Protein AF-A0A8S2RZY8-F1 (afdb_monomer_lite)

Foldseek 3Di:
DADDDPDDDDDQDPVCPPPDDDDDDDDDPDDDDDDQPPDDDPYDDPPDDGPVPDDPVNDDDDPQDDPPSPPPPPPDPDPDDDD

Secondary structure (DSSP, 8-state):
----------PPPGGGTTS--------SS------SSSS--SS--TT---GGGS-GGG----S--STT-------PPP-SPP-

InterPro domains:
  IPR043136 B30.2/SPRY domain superfamily [G3DSA:2.60.120.920] (2-79)

Structure (mmCIF, N/CA/C/O backbone):
data_AF-A0A8S2RZY8-F1
#
_entry.id   AF-A0A8S2RZY8-F1
#
loop_
_atom_site.group_PDB
_atom_site.id
_atom_site.type_symbol
_atom_site.label_atom_id
_atom_site.label_alt_id
_atom_site.label_comp_id
_atom_site.label_asym_id
_atom_site.label_entity_id
_atom_site.label_seq_id
_atom_site.pdbx_PDB_ins_code
_atom_site.Cartn_x
_atom_site.Cartn_y
_atom_site.Cartn_z
_atom_site.occupancy
_atom_site.B_iso_or_equiv
_atom_site.auth_seq_id
_atom_site.auth_comp_id
_atom_site.auth_asym_id
_atom_site.auth_atom_id
_atom_site.pdbx_PDB_model_num
ATOM 1 N N . MET A 1 1 ? -15.133 -0.640 -15.673 1.00 54.00 1 MET A N 1
ATOM 2 C CA . MET A 1 1 ? -13.965 -1.522 -15.896 1.00 54.00 1 MET A CA 1
ATOM 3 C C . MET A 1 1 ? -13.862 -2.455 -14.698 1.00 54.00 1 MET A C 1
ATOM 5 O O . MET A 1 1 ? -13.775 -1.962 -13.582 1.00 54.00 1 MET A O 1
ATOM 9 N N . VAL A 1 2 ? -14.001 -3.767 -14.898 1.00 59.94 2 VAL A N 1
ATOM 10 C CA . VAL A 1 2 ? -13.996 -4.756 -13.803 1.00 59.94 2 VAL A CA 1
ATOM 11 C C . VAL A 1 2 ? -12.559 -4.934 -13.305 1.00 59.94 2 VAL A C 1
ATOM 13 O O . VAL A 1 2 ? -11.646 -5.103 -14.113 1.00 59.94 2 VAL A O 1
ATOM 16 N N . ARG A 1 3 ? -12.343 -4.846 -11.988 1.00 71.56 3 ARG A N 1
ATOM 17 C CA . ARG A 1 3 ? -11.031 -5.078 -11.368 1.00 71.56 3 ARG A CA 1
ATOM 18 C C . ARG A 1 3 ? -10.606 -6.531 -11.610 1.00 71.56 3 ARG A C 1
ATOM 20 O O . ARG A 1 3 ? -11.368 -7.443 -11.307 1.00 71.56 3 ARG A O 1
ATOM 27 N N . LYS A 1 4 ? -9.383 -6.745 -12.104 1.00 84.69 4 LYS A N 1
ATOM 28 C CA . LYS A 1 4 ? -8.753 -8.072 -12.149 1.00 84.69 4 LYS A CA 1
ATOM 29 C C . LYS A 1 4 ? -8.067 -8.334 -10.810 1.00 84.69 4 LYS A C 1
ATOM 31 O O . LYS A 1 4 ? -7.138 -7.612 -10.456 1.00 84.69 4 LYS A O 1
ATOM 36 N N . ASP A 1 5 ? -8.541 -9.329 -10.068 1.00 87.56 5 ASP A N 1
ATOM 37 C CA . ASP A 1 5 ? -7.840 -9.827 -8.885 1.00 87.56 5 ASP A CA 1
ATOM 38 C C . ASP A 1 5 ? -6.607 -10.642 -9.314 1.00 87.56 5 ASP A C 1
ATOM 40 O O . ASP A 1 5 ? -6.680 -11.429 -10.261 1.00 87.56 5 ASP A O 1
ATOM 44 N N . LEU A 1 6 ? -5.468 -10.403 -8.662 1.00 91.19 6 LEU A N 1
ATOM 45 C CA . LEU A 1 6 ? -4.201 -11.096 -8.921 1.00 91.19 6 LEU A CA 1
ATOM 46 C C . LEU A 1 6 ? -3.906 -12.185 -7.876 1.00 91.19 6 LEU A C 1
ATOM 48 O O . LEU A 1 6 ? -2.913 -12.894 -8.021 1.00 91.19 6 LEU A O 1
ATOM 52 N N . GLY A 1 7 ? -4.772 -12.346 -6.868 1.00 92.06 7 GLY A N 1
ATOM 53 C CA . GLY A 1 7 ? -4.663 -13.376 -5.837 1.00 92.06 7 GLY A CA 1
ATOM 54 C C . GLY A 1 7 ? -3.890 -12.942 -4.588 1.00 92.06 7 GLY A C 1
ATOM 55 O O . GLY A 1 7 ? -3.460 -11.796 -4.444 1.00 92.06 7 GLY A O 1
ATOM 56 N N . HIS A 1 8 ? -3.742 -13.884 -3.655 1.00 94.25 8 HIS A N 1
ATOM 57 C CA . HIS A 1 8 ? -3.010 -13.695 -2.404 1.00 94.25 8 HIS A CA 1
ATOM 58 C C . HIS A 1 8 ? -1.495 -13.652 -2.659 1.00 94.25 8 HIS A C 1
ATOM 60 O O . HIS A 1 8 ? -0.947 -14.559 -3.281 1.00 94.25 8 HIS A O 1
ATOM 66 N N . ALA A 1 9 ? -0.826 -12.602 -2.171 1.00 96.06 9 ALA A N 1
ATOM 67 C CA . ALA A 1 9 ? 0.605 -12.397 -2.392 1.00 96.06 9 ALA A CA 1
ATOM 68 C C . ALA A 1 9 ? 1.474 -12.880 -1.221 1.00 96.06 9 ALA A C 1
ATOM 70 O O . ALA A 1 9 ? 2.441 -13.604 -1.442 1.00 96.06 9 ALA A O 1
ATOM 71 N N . PHE A 1 10 ? 1.149 -12.463 0.008 1.00 96.50 10 PHE A N 1
ATOM 72 C CA . PHE A 1 10 ? 1.959 -12.724 1.198 1.00 96.50 10 PHE A CA 1
ATOM 73 C C . PHE A 1 10 ? 1.093 -12.846 2.454 1.00 96.50 10 PHE A C 1
ATOM 75 O O . PHE A 1 10 ? 0.170 -12.052 2.650 1.00 96.50 10 PHE A O 1
ATOM 82 N N . ASP A 1 11 ? 1.481 -13.758 3.343 1.00 97.62 11 ASP A N 1
ATOM 83 C CA . ASP A 1 11 ? 1.042 -13.776 4.736 1.00 97.62 11 ASP A CA 1
ATOM 84 C C . ASP A 1 11 ? 1.910 -12.838 5.582 1.00 97.62 11 ASP A C 1
ATOM 86 O O . ASP A 1 11 ? 3.117 -12.718 5.356 1.00 97.62 11 ASP A O 1
ATOM 90 N N . ILE A 1 12 ? 1.317 -12.199 6.595 1.00 96.88 12 ILE A N 1
ATOM 91 C CA . ILE A 1 12 ? 2.072 -11.369 7.541 1.00 96.88 12 ILE A CA 1
ATOM 92 C C . ILE A 1 12 ? 2.881 -12.289 8.471 1.00 96.88 12 ILE A C 1
ATOM 94 O O . ILE A 1 12 ? 2.286 -13.055 9.239 1.00 96.88 12 ILE A O 1
ATOM 98 N N . PRO A 1 13 ? 4.226 -12.214 8.464 1.00 96.88 13 PRO A N 1
ATOM 99 C CA . PRO A 1 13 ? 5.052 -13.013 9.360 1.00 96.88 13 PRO A CA 1
ATOM 100 C C . PRO A 1 13 ? 4.747 -12.697 10.825 1.00 96.88 13 PRO A C 1
ATOM 102 O O . PRO A 1 13 ? 4.558 -11.534 11.178 1.00 96.88 13 PRO A O 1
ATOM 105 N N . ARG A 1 14 ? 4.784 -13.714 11.698 1.00 96.50 14 ARG A N 1
ATOM 106 C CA . ARG A 1 14 ? 4.502 -13.561 13.139 1.00 96.50 14 ARG A CA 1
ATOM 107 C C . ARG A 1 14 ? 5.236 -12.375 13.795 1.00 96.50 14 ARG A C 1
ATOM 109 O O . ARG A 1 14 ? 4.572 -11.624 14.497 1.00 96.50 14 ARG A O 1
ATOM 116 N N . PRO A 1 15 ? 6.542 -12.139 13.549 1.00 96.50 15 PRO A N 1
ATOM 117 C CA . PRO A 1 15 ? 7.253 -11.015 14.168 1.00 96.50 15 PRO A CA 1
ATOM 118 C C . PRO A 1 15 ? 6.786 -9.624 13.718 1.00 96.50 15 PRO A C 1
ATOM 120 O O . PRO A 1 15 ? 7.215 -8.640 14.303 1.00 96.50 15 PRO A O 1
ATOM 123 N N . LEU A 1 16 ? 5.978 -9.533 12.656 1.00 96.06 16 LEU A N 1
ATOM 124 C CA . LEU A 1 16 ? 5.524 -8.274 12.059 1.00 96.06 16 LEU A CA 1
ATOM 125 C C . LEU A 1 16 ? 4.030 -8.006 12.289 1.00 96.06 16 LEU A C 1
ATOM 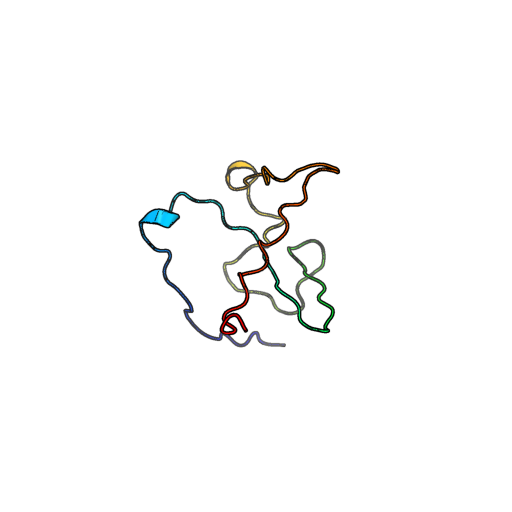127 O O . LEU A 1 16 ? 3.522 -7.009 11.786 1.00 96.06 16 LEU A O 1
ATOM 131 N N . GLN A 1 17 ? 3.311 -8.880 13.004 1.00 94.00 17 GLN A N 1
ATOM 132 C CA . GLN A 1 17 ? 1.853 -8.774 13.164 1.00 94.00 17 GLN A CA 1
ATOM 133 C C . GLN A 1 17 ? 1.407 -7.515 13.916 1.00 94.00 17 GLN A C 1
ATOM 135 O O . GLN A 1 17 ? 0.314 -7.018 13.669 1.00 94.00 17 GLN A O 1
ATOM 140 N N . GLU A 1 18 ? 2.255 -6.990 14.797 1.00 93.50 18 GLU A N 1
ATOM 141 C CA . GLU A 1 18 ? 1.961 -5.810 15.619 1.00 93.50 18 GLU A CA 1
ATOM 142 C C . GLU A 1 18 ? 2.574 -4.522 15.043 1.00 93.50 18 GLU A C 1
ATOM 144 O O . GLU A 1 18 ? 2.480 -3.448 15.639 1.00 93.50 18 GLU A O 1
ATOM 149 N N . ASN A 1 19 ? 3.209 -4.608 13.872 1.00 93.50 19 ASN A N 1
ATOM 150 C CA . ASN A 1 19 ? 3.886 -3.478 13.256 1.00 93.50 19 ASN A CA 1
ATOM 151 C C . ASN A 1 19 ? 2.934 -2.702 12.340 1.00 93.50 19 ASN A C 1
ATOM 153 O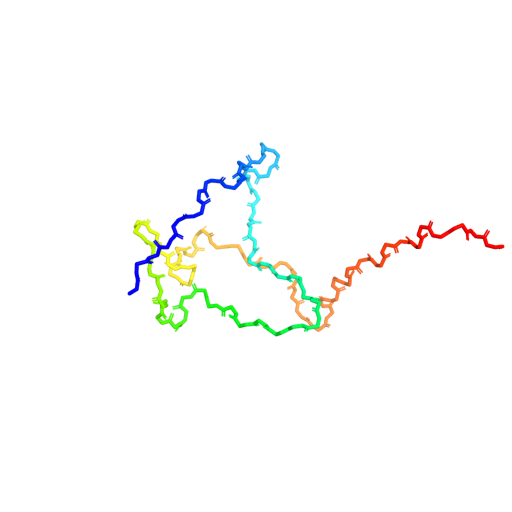 O . ASN A 1 19 ? 2.110 -3.269 11.625 1.00 93.50 19 ASN A O 1
ATOM 157 N N . ALA A 1 20 ? 3.109 -1.381 12.294 1.00 94.38 20 ALA A N 1
ATOM 158 C CA . ALA A 1 20 ? 2.452 -0.548 11.298 1.00 94.38 20 ALA A CA 1
ATOM 159 C C . ALA A 1 20 ? 3.099 -0.726 9.916 1.00 94.38 20 ALA A C 1
ATOM 161 O O . ALA A 1 20 ? 4.326 -0.716 9.782 1.00 94.38 20 ALA A O 1
ATOM 162 N N . PHE A 1 21 ? 2.265 -0.822 8.881 1.00 94.62 21 PHE A N 1
ATOM 163 C CA . PHE A 1 21 ? 2.696 -0.897 7.487 1.00 94.62 21 PHE A CA 1
ATOM 164 C C . PHE A 1 21 ? 2.446 0.433 6.779 1.00 94.62 21 PHE A C 1
ATOM 166 O O . PHE A 1 21 ? 1.402 1.058 6.949 1.00 94.62 21 PHE A O 1
ATOM 173 N N . PHE A 1 22 ? 3.404 0.847 5.951 1.00 93.19 22 PHE A N 1
ATOM 174 C CA . PHE A 1 22 ? 3.353 2.105 5.211 1.00 93.19 22 PHE A CA 1
ATOM 175 C C . PHE A 1 22 ? 3.333 1.824 3.710 1.00 93.19 22 PHE A C 1
ATOM 177 O O . PHE A 1 22 ? 4.060 0.956 3.223 1.00 93.19 22 PHE A O 1
ATOM 184 N N . GLY A 1 23 ? 2.526 2.583 2.965 1.00 92.31 23 GLY A N 1
ATOM 185 C CA . GLY A 1 23 ? 2.585 2.572 1.506 1.00 92.31 23 GLY A CA 1
ATOM 186 C C . GLY A 1 23 ? 3.977 2.995 1.036 1.00 92.31 23 GLY A C 1
ATOM 187 O O . GLY A 1 23 ? 4.460 4.060 1.415 1.00 92.31 23 GLY A O 1
ATOM 188 N N . HIS A 1 24 ? 4.629 2.161 0.227 1.00 92.38 24 HIS A N 1
ATOM 189 C CA . HIS A 1 24 ? 6.012 2.367 -0.194 1.00 92.38 24 HIS A CA 1
ATOM 190 C C . HIS A 1 24 ? 6.196 2.023 -1.674 1.00 92.38 24 HIS A C 1
ATOM 192 O O . HIS A 1 24 ? 5.639 1.043 -2.170 1.00 92.38 24 HIS A O 1
ATOM 198 N N . VAL A 1 25 ? 7.024 2.806 -2.370 1.00 92.81 25 VAL A N 1
ATOM 199 C CA . VAL A 1 25 ? 7.424 2.567 -3.761 1.00 92.81 25 VAL A CA 1
ATOM 200 C C . VAL A 1 25 ? 8.929 2.776 -3.915 1.00 92.81 25 VAL A C 1
ATOM 202 O O . VAL A 1 25 ? 9.509 3.664 -3.299 1.00 92.81 25 VAL A O 1
ATOM 205 N N . CYS A 1 26 ? 9.569 1.958 -4.749 1.00 92.62 26 CYS A N 1
ATOM 206 C CA . CYS A 1 26 ? 10.958 2.143 -5.163 1.00 92.62 26 CYS A CA 1
ATOM 207 C C . CYS A 1 26 ? 10.986 2.260 -6.686 1.00 92.62 26 CYS A C 1
ATOM 209 O O . CYS A 1 26 ? 10.462 1.388 -7.378 1.00 92.62 26 CYS A O 1
ATOM 211 N N . LEU A 1 27 ? 11.547 3.355 -7.196 1.00 91.94 27 LEU A N 1
ATOM 212 C CA . LEU A 1 27 ? 11.448 3.736 -8.603 1.00 91.94 27 LEU A CA 1
ATOM 213 C C . LEU A 1 27 ? 12.807 3.614 -9.292 1.00 91.94 27 LEU A C 1
ATOM 215 O O . LEU A 1 27 ? 13.847 3.918 -8.706 1.00 91.94 27 LEU A O 1
ATOM 219 N N . LYS A 1 28 ? 12.793 3.199 -10.560 1.00 95.44 28 LYS A N 1
ATOM 220 C CA . LYS A 1 28 ? 13.966 3.197 -11.438 1.00 95.44 28 LYS A CA 1
ATOM 221 C C . LYS A 1 28 ? 13.567 3.812 -12.776 1.00 95.44 28 LYS A C 1
ATOM 223 O O . LYS A 1 28 ? 12.926 3.147 -13.582 1.00 95.44 28 LYS A O 1
ATOM 228 N N . SER A 1 29 ? 13.955 5.071 -12.984 1.00 94.31 29 SER A N 1
ATOM 229 C CA . SER A 1 29 ? 13.687 5.837 -14.214 1.00 94.31 29 SER A CA 1
ATOM 230 C C . SER A 1 29 ? 12.200 5.910 -14.593 1.00 94.31 29 SER A C 1
ATOM 232 O O . SER A 1 29 ? 11.850 5.796 -15.764 1.00 94.31 29 SER A O 1
ATOM 234 N N . CYS A 1 30 ? 11.319 6.069 -13.604 1.00 95.38 30 CYS A N 1
ATOM 235 C CA . CYS A 1 30 ? 9.880 6.191 -13.812 1.00 95.38 30 CYS A CA 1
ATOM 236 C C . CYS A 1 30 ? 9.239 7.113 -12.772 1.00 95.38 30 CYS A C 1
ATOM 238 O O . CYS A 1 30 ? 9.790 7.295 -11.685 1.00 95.38 30 CYS A O 1
ATOM 240 N N . ASP A 1 31 ? 8.046 7.607 -13.104 1.00 94.88 31 ASP A N 1
ATOM 241 C CA . ASP A 1 31 ? 7.226 8.438 -12.229 1.00 94.88 31 ASP A CA 1
ATOM 242 C C . ASP A 1 31 ? 5.967 7.689 -11.797 1.00 94.88 31 ASP A C 1
ATOM 244 O O . ASP A 1 31 ? 5.329 6.983 -12.584 1.00 94.88 31 ASP A O 1
ATOM 248 N N . VAL A 1 32 ? 5.597 7.854 -10.528 1.00 94.75 32 VAL A N 1
ATOM 249 C CA . VAL A 1 32 ? 4.413 7.227 -9.938 1.00 94.75 32 VAL A CA 1
ATOM 250 C C . VAL A 1 32 ? 3.620 8.261 -9.155 1.00 94.75 32 VAL A C 1
ATOM 252 O O . VAL A 1 32 ? 4.160 8.979 -8.318 1.00 94.75 32 VAL A O 1
ATOM 255 N N . ARG A 1 33 ? 2.305 8.276 -9.385 1.00 94.75 33 ARG A N 1
ATOM 256 C CA . ARG A 1 33 ? 1.334 8.997 -8.562 1.00 94.75 33 ARG A CA 1
ATOM 257 C C . ARG A 1 33 ? 0.496 7.987 -7.785 1.00 94.75 33 ARG A C 1
ATOM 259 O O . ARG A 1 33 ? -0.294 7.255 -8.379 1.00 94.75 33 ARG A O 1
ATOM 266 N N . ALA A 1 34 ? 0.678 7.945 -6.469 1.00 93.44 34 ALA A N 1
ATOM 267 C CA . ALA A 1 34 ? -0.142 7.128 -5.580 1.00 93.44 34 ALA A CA 1
ATOM 268 C C . ALA A 1 34 ? -1.465 7.843 -5.258 1.00 93.44 34 ALA A C 1
ATOM 270 O O . ALA A 1 34 ? -1.489 9.059 -5.073 1.00 93.44 34 ALA A O 1
ATOM 271 N N . ASN A 1 35 ? -2.555 7.081 -5.178 1.00 94.50 35 ASN A N 1
ATOM 272 C CA . ASN A 1 35 ? -3.844 7.543 -4.673 1.00 94.50 35 ASN A CA 1
ATOM 273 C C . ASN A 1 35 ? -4.238 6.640 -3.498 1.00 94.50 35 ASN A C 1
ATOM 275 O O . ASN A 1 35 ? -4.434 5.442 -3.695 1.00 94.50 35 ASN A O 1
ATOM 279 N N . PHE A 1 36 ? -4.324 7.210 -2.296 1.00 94.00 36 PHE A N 1
ATOM 280 C CA . PHE A 1 36 ? -4.696 6.502 -1.066 1.00 94.00 36 PHE A CA 1
ATOM 281 C C . PHE A 1 36 ? -6.174 6.681 -0.686 1.00 94.00 36 PHE A C 1
ATOM 283 O O . PHE A 1 36 ? -6.637 6.044 0.262 1.00 94.00 36 PHE A O 1
ATOM 290 N N . GLY A 1 37 ? -6.932 7.467 -1.458 1.00 93.50 37 GLY A N 1
ATOM 291 C CA . GLY A 1 37 ? -8.344 7.769 -1.215 1.00 93.50 37 GLY A CA 1
ATOM 292 C C . GLY A 1 37 ? -8.753 9.206 -1.534 1.00 93.50 37 GLY A C 1
ATOM 293 O O . GLY A 1 37 ? -9.946 9.460 -1.670 1.00 93.50 37 GLY A O 1
ATOM 294 N N . ALA A 1 38 ? -7.791 10.120 -1.681 1.00 92.06 38 ALA A N 1
ATOM 295 C CA . ALA A 1 38 ? -8.033 11.536 -1.963 1.00 92.06 38 ALA A CA 1
ATOM 296 C C . ALA A 1 38 ? -8.785 11.799 -3.280 1.00 92.06 38 ALA A C 1
ATOM 298 O O . ALA A 1 38 ? -9.499 12.792 -3.398 1.00 92.06 38 ALA A O 1
ATOM 299 N N . GLU A 1 39 ? -8.638 10.915 -4.268 1.00 93.31 39 GLU A N 1
ATOM 300 C CA . GLU A 1 39 ? -9.399 10.954 -5.520 1.00 93.31 39 GLU A CA 1
ATOM 301 C C . GLU A 1 39 ? -10.205 9.655 -5.692 1.00 93.31 39 GLU A C 1
ATOM 303 O O . GLU A 1 39 ? -9.767 8.598 -5.224 1.00 93.31 39 GLU A O 1
ATOM 308 N N . PRO A 1 40 ? -11.345 9.667 -6.411 1.00 91.12 40 PRO A N 1
ATOM 309 C CA . PRO A 1 40 ? -12.090 8.446 -6.705 1.00 91.12 40 PRO A CA 1
ATOM 310 C C . PRO A 1 40 ? -11.211 7.382 -7.376 1.00 91.12 40 PRO A C 1
ATOM 312 O O . PRO A 1 40 ? -10.520 7.645 -8.365 1.00 91.12 40 PRO A O 1
ATOM 315 N N . PHE A 1 41 ? -11.241 6.151 -6.860 1.00 91.69 41 PHE A N 1
ATOM 316 C CA . PHE A 1 41 ? -10.499 5.055 -7.475 1.00 91.69 41 PHE A CA 1
ATOM 317 C C . PHE A 1 41 ? -11.062 4.720 -8.855 1.00 91.69 41 PHE A C 1
ATOM 319 O O . PHE A 1 41 ? -12.264 4.529 -9.025 1.00 91.69 41 PHE A O 1
ATOM 326 N N . LYS A 1 42 ? -10.169 4.535 -9.835 1.00 91.06 42 LYS A N 1
ATOM 327 C CA . LYS A 1 42 ? -10.541 4.060 -11.180 1.00 91.06 42 LYS A CA 1
ATOM 328 C C . LYS A 1 42 ? -11.215 2.682 -11.144 1.00 91.06 42 LYS A C 1
ATOM 330 O O . LYS A 1 42 ? -12.048 2.374 -11.991 1.00 91.06 42 LYS A O 1
ATOM 335 N N . THR A 1 43 ? -10.837 1.850 -10.173 1.00 87.19 43 THR A N 1
ATOM 336 C CA . THR A 1 43 ? -11.388 0.511 -9.939 1.00 87.19 43 THR A CA 1
ATOM 337 C C . THR A 1 43 ? -11.524 0.272 -8.438 1.00 87.19 43 THR A C 1
ATOM 339 O O . THR A 1 43 ? -10.517 0.294 -7.728 1.00 87.19 43 THR A O 1
ATOM 342 N N . ALA A 1 44 ? -12.741 0.025 -7.957 1.00 77.25 44 ALA A N 1
ATOM 343 C CA . ALA A 1 44 ? -13.005 -0.252 -6.546 1.00 77.25 44 ALA A CA 1
ATOM 344 C C . ALA A 1 44 ? -12.708 -1.717 -6.176 1.00 77.25 44 ALA A C 1
ATOM 346 O O . ALA A 1 44 ? -12.714 -2.605 -7.034 1.00 77.25 44 ALA A O 1
ATOM 347 N N . LEU A 1 45 ? -12.444 -1.962 -4.891 1.00 79.00 45 LEU A N 1
ATOM 348 C CA . LEU A 1 45 ? -12.343 -3.299 -4.305 1.00 79.00 45 LEU A CA 1
ATOM 349 C C . LEU A 1 45 ? -13.537 -3.531 -3.385 1.00 79.00 45 LEU A C 1
ATOM 351 O O . LEU A 1 45 ? -13.760 -2.757 -2.459 1.00 79.00 45 LEU A O 1
ATOM 355 N N . ASN A 1 46 ? -14.287 -4.601 -3.630 1.00 79.56 46 ASN A N 1
ATOM 356 C CA . ASN A 1 46 ? -15.424 -4.954 -2.789 1.00 79.56 46 ASN A CA 1
ATOM 357 C C . ASN A 1 46 ? -14.948 -5.297 -1.372 1.00 79.56 46 ASN A C 1
ATOM 359 O O . ASN A 1 46 ? -14.021 -6.085 -1.206 1.00 79.56 46 ASN A O 1
ATOM 363 N N . GLY A 1 47 ? -15.594 -4.706 -0.365 1.00 84.25 47 GLY A N 1
ATOM 364 C CA . GLY A 1 47 ? -15.291 -4.955 1.047 1.00 84.25 47 GLY A CA 1
ATOM 365 C C . GLY A 1 47 ? -14.053 -4.233 1.589 1.00 84.25 47 GLY A C 1
ATOM 366 O O . GLY A 1 47 ? -13.742 -4.406 2.762 1.00 84.25 47 GLY A O 1
ATOM 367 N N . ALA A 1 48 ? -13.367 -3.411 0.787 1.00 86.06 48 ALA A N 1
ATOM 368 C CA . ALA A 1 48 ? -12.250 -2.593 1.253 1.00 86.06 48 ALA A CA 1
ATOM 369 C C . ALA A 1 48 ? -12.600 -1.102 1.229 1.00 86.06 48 ALA A C 1
ATOM 371 O O . ALA A 1 48 ? -13.324 -0.628 0.352 1.00 86.06 48 ALA A O 1
ATOM 372 N N . VAL A 1 49 ? -12.036 -0.362 2.179 1.00 89.50 49 VAL A N 1
ATOM 373 C CA . VAL A 1 49 ? -12.118 1.101 2.251 1.00 89.50 49 VAL A CA 1
ATOM 374 C C . VAL A 1 49 ? -10.779 1.720 1.858 1.00 89.50 49 VAL A C 1
ATOM 376 O O . VAL A 1 49 ? -9.741 1.059 1.893 1.00 89.50 49 VAL A O 1
ATOM 379 N N . SER A 1 50 ? -10.796 2.987 1.443 1.00 92.38 50 SER A N 1
ATOM 380 C CA . SER A 1 50 ? -9.563 3.736 1.193 1.00 92.38 50 SER A CA 1
ATOM 381 C C . SER A 1 50 ? -8.766 3.932 2.485 1.00 92.38 50 SER A C 1
ATOM 383 O O . SER A 1 50 ? -9.340 4.016 3.570 1.00 92.38 50 SER A O 1
ATOM 385 N N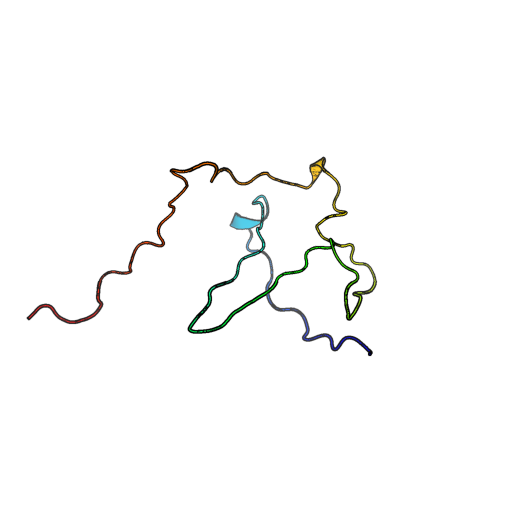 . ILE A 1 51 ? -7.443 4.058 2.361 1.00 92.62 51 ILE A N 1
ATOM 386 C CA . ILE A 1 51 ? -6.553 4.311 3.504 1.00 92.62 51 ILE A CA 1
ATOM 387 C C . ILE A 1 51 ? -6.871 5.672 4.134 1.00 92.62 51 ILE A C 1
ATOM 389 O O . ILE A 1 51 ? -6.890 5.785 5.355 1.00 92.62 51 ILE A O 1
ATOM 393 N N . ASP A 1 52 ? -7.219 6.673 3.321 1.00 92.62 52 ASP A N 1
ATOM 394 C CA . ASP A 1 52 ? -7.599 8.003 3.822 1.00 92.62 52 ASP A CA 1
ATOM 395 C C . ASP A 1 52 ? -8.893 7.993 4.660 1.00 92.62 52 ASP A C 1
ATOM 397 O O . ASP A 1 52 ? -9.111 8.900 5.458 1.00 92.62 52 ASP A O 1
ATOM 401 N N . ASN A 1 53 ? -9.739 6.965 4.508 1.00 92.12 53 ASN A N 1
ATOM 402 C CA . ASN A 1 53 ? -10.962 6.780 5.297 1.00 92.12 53 ASN A CA 1
ATOM 403 C C . ASN A 1 53 ? -10.786 5.763 6.439 1.00 92.12 53 ASN A C 1
ATOM 405 O O . ASN A 1 53 ? -11.774 5.370 7.064 1.00 92.12 53 ASN A O 1
ATOM 409 N N . ALA A 1 54 ? -9.560 5.306 6.709 1.00 92.44 54 ALA A N 1
ATOM 410 C CA . ALA A 1 54 ? -9.302 4.422 7.836 1.00 92.44 54 ALA A CA 1
ATOM 411 C C . ALA A 1 54 ? -9.580 5.144 9.173 1.00 92.44 54 ALA A C 1
ATOM 413 O O . ALA A 1 54 ? -9.310 6.346 9.294 1.00 92.44 54 ALA A O 1
ATOM 414 N N . PRO A 1 55 ? -10.085 4.434 10.199 1.00 94.06 55 PRO A N 1
ATOM 415 C CA . PRO A 1 55 ? -10.257 5.002 11.531 1.00 94.06 55 PRO A CA 1
ATOM 416 C C . PRO A 1 55 ? -8.931 5.528 12.089 1.00 94.06 55 PRO A C 1
ATOM 418 O O . PRO A 1 55 ? -7.872 4.931 11.878 1.00 94.06 55 PRO A O 1
ATOM 421 N N . LYS A 1 56 ? -8.972 6.648 12.817 1.00 91.75 56 LYS A N 1
ATOM 422 C CA . LYS A 1 56 ? -7.754 7.329 13.295 1.00 91.75 56 LYS A CA 1
ATOM 423 C C . LYS A 1 56 ? -6.967 6.476 14.287 1.00 91.75 56 LYS A C 1
ATOM 425 O O . LYS A 1 56 ? -5.745 6.559 14.320 1.00 91.75 56 LYS A O 1
ATOM 430 N N . GLU A 1 57 ? -7.658 5.651 15.060 1.00 94.56 57 GLU A N 1
ATOM 431 C CA . GLU A 1 57 ? -7.100 4.672 15.992 1.00 94.56 57 GLU A CA 1
ATOM 432 C C . GLU A 1 57 ? -6.302 3.557 15.299 1.00 94.56 57 GLU A C 1
ATOM 434 O O . GLU A 1 57 ? -5.451 2.933 15.926 1.00 94.56 57 GLU A O 1
ATOM 439 N N . CYS A 1 58 ? -6.533 3.333 14.002 1.00 92.12 58 CYS A N 1
ATOM 440 C CA . CYS A 1 58 ? -5.803 2.360 13.192 1.00 92.12 58 CYS A CA 1
ATOM 441 C C . CYS A 1 58 ? -4.640 2.992 12.408 1.00 92.12 58 CYS A C 1
ATOM 443 O O . CYS A 1 58 ? -3.970 2.296 11.645 1.00 92.12 58 CYS A O 1
ATOM 445 N N . LEU A 1 59 ? -4.400 4.300 12.561 1.00 92.88 59 LEU A N 1
ATOM 446 C CA . LEU A 1 59 ? -3.347 5.021 11.853 1.00 92.88 59 LEU A CA 1
ATOM 447 C C . LEU A 1 59 ? -2.159 5.298 12.771 1.00 92.88 59 LEU A C 1
ATOM 449 O O . LEU A 1 59 ? -2.285 5.896 13.837 1.00 92.88 59 LEU A O 1
ATOM 453 N N . VAL A 1 60 ? -0.969 4.935 12.298 1.00 93.25 60 VAL A N 1
ATOM 454 C CA . VAL A 1 60 ? 0.294 5.254 12.967 1.00 93.25 60 VAL A CA 1
ATOM 455 C C . VAL A 1 60 ? 1.020 6.320 12.163 1.00 93.25 60 VAL A C 1
ATOM 457 O O . VAL A 1 60 ? 1.295 6.155 10.975 1.00 93.25 60 VAL A O 1
ATOM 460 N N . GLN A 1 61 ? 1.346 7.435 12.814 1.00 90.25 61 GLN A N 1
ATOM 461 C CA . GLN A 1 61 ? 2.151 8.473 12.182 1.00 90.25 61 GLN A CA 1
ATOM 462 C C . GLN A 1 61 ? 3.601 8.008 12.044 1.00 90.25 61 GLN A C 1
ATOM 464 O O . GLN A 1 61 ? 4.188 7.482 12.989 1.00 90.25 61 GLN A O 1
ATOM 469 N N . SER A 1 62 ? 4.196 8.267 10.879 1.00 88.75 62 SER A N 1
ATOM 470 C CA . SER A 1 62 ? 5.624 8.030 10.666 1.00 88.75 62 SER A CA 1
ATOM 471 C C . SER A 1 62 ? 6.455 8.786 11.706 1.00 88.75 62 SER A C 1
ATOM 473 O O . SER A 1 62 ? 6.212 9.965 11.967 1.00 88.75 62 SER A O 1
ATOM 475 N N . GLN A 1 63 ? 7.4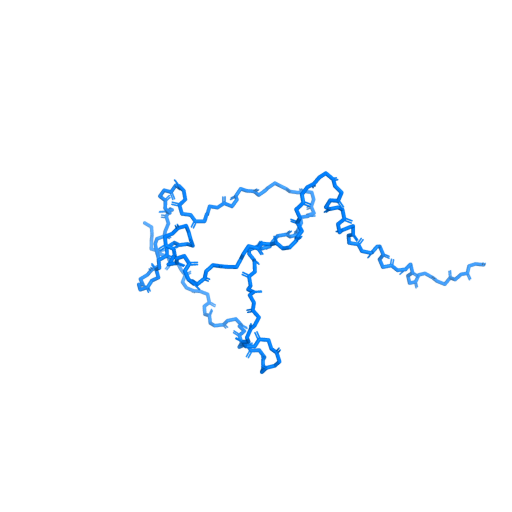55 8.113 12.276 1.00 85.00 63 GLN A N 1
ATOM 476 C CA . GLN A 1 63 ? 8.448 8.730 13.164 1.00 85.00 63 GLN A CA 1
ATOM 477 C C . GLN A 1 63 ? 9.496 9.541 12.384 1.00 85.00 63 GLN A C 1
ATOM 479 O O . GLN A 1 63 ? 10.190 10.376 12.954 1.00 85.00 63 GLN A O 1
ATOM 484 N N . ILE A 1 64 ? 9.586 9.326 11.069 1.00 81.44 64 ILE A N 1
ATOM 485 C CA . ILE A 1 64 ? 10.456 10.070 10.161 1.00 81.44 64 ILE A CA 1
ATOM 486 C C . ILE A 1 64 ? 9.725 11.374 9.798 1.00 81.44 64 ILE A C 1
ATOM 488 O O . ILE A 1 64 ? 8.810 11.359 8.971 1.00 81.44 64 ILE A O 1
ATOM 492 N N . LYS A 1 65 ? 10.078 12.486 10.457 1.00 73.06 65 LYS A N 1
ATOM 493 C CA . LYS A 1 65 ? 9.470 13.820 10.269 1.00 73.06 65 LYS A CA 1
ATOM 494 C C . LYS A 1 65 ? 10.549 14.915 10.203 1.00 73.06 65 LYS A C 1
ATOM 496 O O . LYS A 1 65 ? 11.542 14.823 10.915 1.00 73.06 65 LYS A O 1
ATOM 501 N N . GLY A 1 66 ? 10.323 15.976 9.418 1.00 61.06 66 GLY A N 1
ATOM 502 C CA . GLY A 1 66 ? 11.162 17.192 9.394 1.00 61.06 66 GLY A CA 1
ATOM 503 C C . GLY A 1 66 ? 12.225 17.257 8.283 1.00 61.06 66 GLY A C 1
ATOM 504 O O . GLY A 1 66 ? 12.308 16.372 7.441 1.00 61.06 66 GLY A O 1
ATOM 505 N N . ILE A 1 67 ? 13.024 18.334 8.274 1.00 55.50 67 ILE A N 1
ATOM 506 C CA . ILE A 1 67 ? 14.087 18.610 7.277 1.00 55.50 67 ILE A CA 1
ATOM 507 C C . ILE A 1 67 ? 15.270 17.626 7.415 1.00 55.50 67 ILE A C 1
ATOM 509 O O . ILE A 1 67 ? 15.932 17.313 6.429 1.00 55.50 67 ILE A O 1
ATOM 513 N N . ASP A 1 68 ? 15.457 17.042 8.602 1.00 54.25 68 ASP A N 1
ATOM 514 C CA . ASP A 1 68 ? 16.498 16.046 8.901 1.00 54.25 68 ASP A CA 1
ATOM 515 C C . ASP A 1 68 ? 16.032 14.589 8.707 1.00 54.25 68 ASP A C 1
ATOM 517 O O . ASP A 1 68 ? 16.727 13.641 9.069 1.00 54.25 68 ASP A O 1
ATOM 521 N N . ALA A 1 69 ? 14.863 14.383 8.092 1.00 56.38 69 ALA A N 1
ATOM 522 C CA . ALA A 1 69 ? 14.255 13.082 7.804 1.00 56.38 69 ALA A CA 1
ATOM 523 C C . ALA A 1 69 ? 14.976 12.262 6.707 1.00 56.38 69 ALA A C 1
ATOM 525 O O . ALA A 1 69 ? 14.359 11.435 6.030 1.00 56.38 69 ALA A O 1
ATOM 526 N N . ASN A 1 70 ? 16.281 12.462 6.516 1.00 54.69 70 ASN A N 1
ATOM 527 C CA . ASN A 1 70 ? 17.087 11.673 5.591 1.00 54.69 70 ASN A CA 1
ATOM 528 C C . ASN A 1 70 ? 17.394 10.298 6.197 1.00 54.69 70 ASN A C 1
ATOM 530 O O . ASN A 1 70 ? 18.509 10.016 6.636 1.00 54.69 70 ASN A O 1
ATOM 534 N N . VAL A 1 71 ? 16.419 9.389 6.151 1.00 58.62 71 VAL A N 1
ATOM 535 C CA . VAL A 1 71 ? 16.731 7.954 6.138 1.00 58.62 71 VAL A CA 1
ATOM 536 C C . VAL A 1 71 ? 17.245 7.635 4.738 1.00 58.62 71 VAL A C 1
ATOM 538 O O . VAL A 1 71 ? 16.544 7.079 3.895 1.00 58.62 71 VAL A O 1
ATOM 541 N N . THR A 1 72 ? 18.478 8.054 4.454 1.00 58.88 72 THR A N 1
ATOM 542 C CA . THR A 1 72 ? 19.160 7.676 3.222 1.00 58.88 72 THR A CA 1
ATOM 543 C C . THR A 1 72 ? 19.228 6.158 3.219 1.00 58.88 72 THR A C 1
ATOM 545 O O . THR A 1 72 ? 19.831 5.565 4.119 1.00 58.88 72 THR A O 1
ATOM 548 N N . ALA A 1 73 ? 18.594 5.514 2.235 1.00 59.12 73 ALA A N 1
ATOM 549 C CA . ALA A 1 73 ? 18.766 4.086 2.022 1.00 59.12 73 ALA A CA 1
ATOM 550 C C . ALA A 1 73 ? 20.275 3.818 2.002 1.00 59.12 73 ALA A C 1
ATOM 552 O O . ALA A 1 73 ? 20.976 4.348 1.135 1.00 59.12 73 ALA A O 1
ATOM 553 N N . LYS A 1 74 ? 20.796 3.086 3.002 1.00 56.81 74 LYS A N 1
ATOM 554 C CA . LYS A 1 74 ? 22.230 2.790 3.085 1.00 56.81 74 LYS A CA 1
ATOM 555 C C . LYS A 1 74 ? 22.627 2.210 1.732 1.00 56.81 74 LYS A C 1
ATOM 557 O O . LYS A 1 74 ? 22.117 1.152 1.355 1.00 56.81 74 LYS A O 1
ATOM 562 N N . LYS A 1 75 ? 23.489 2.915 0.984 1.00 58.53 75 LYS A N 1
ATOM 563 C CA . LYS A 1 75 ? 24.093 2.357 -0.229 1.00 58.53 75 LYS A CA 1
ATOM 564 C C . LYS A 1 75 ? 24.702 1.032 0.203 1.00 58.53 75 LYS A C 1
ATOM 566 O O . LYS A 1 75 ? 25.559 1.015 1.085 1.00 58.53 75 LYS A O 1
ATOM 571 N N . ARG A 1 76 ? 24.191 -0.075 -0.342 1.00 60.81 76 ARG A N 1
ATOM 572 C CA . ARG A 1 76 ? 24.779 -1.383 -0.063 1.00 60.81 76 ARG A CA 1
ATOM 573 C C . ARG A 1 76 ? 26.252 -1.284 -0.469 1.00 60.81 76 ARG A C 1
ATOM 575 O O . ARG A 1 76 ? 26.517 -0.710 -1.531 1.00 60.81 76 ARG A O 1
ATOM 582 N N . PRO A 1 77 ? 27.192 -1.756 0.365 1.00 66.88 77 PRO A N 1
ATOM 583 C CA . PRO A 1 77 ? 28.592 -1.773 -0.023 1.00 66.88 77 PRO A CA 1
ATOM 584 C C . PRO A 1 77 ? 28.724 -2.499 -1.363 1.00 66.88 77 PRO A C 1
ATOM 586 O O . PRO A 1 77 ? 27.989 -3.454 -1.630 1.00 66.88 77 PRO A O 1
ATOM 589 N N . SER A 1 78 ? 29.609 -1.990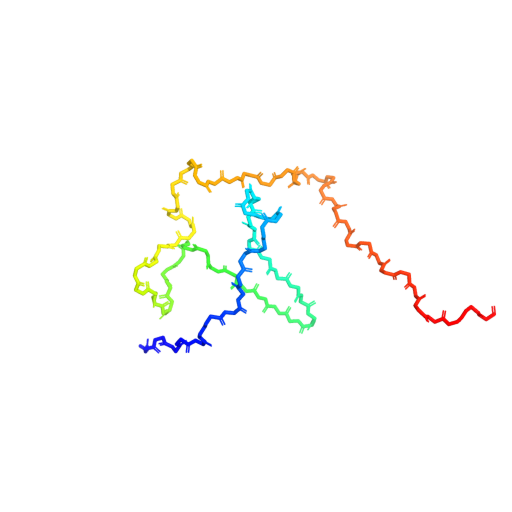 -2.223 1.00 74.69 78 SER A N 1
ATOM 590 C CA . SER A 1 78 ? 29.894 -2.618 -3.510 1.00 74.69 78 SER A CA 1
ATOM 591 C C . SER A 1 78 ? 30.284 -4.074 -3.267 1.00 74.69 78 SER A C 1
ATOM 593 O O . SER A 1 78 ? 31.151 -4.349 -2.442 1.00 74.69 78 SER A O 1
ATOM 595 N N . ASN A 1 79 ? 29.639 -5.000 -3.970 1.00 74.62 79 ASN A N 1
ATOM 596 C CA . ASN A 1 79 ? 30.020 -6.411 -3.986 1.00 74.62 79 ASN A CA 1
ATOM 597 C C . ASN A 1 79 ? 31.164 -6.690 -4.978 1.00 74.62 79 ASN A C 1
ATOM 599 O O . ASN A 1 79 ? 31.479 -7.852 -5.226 1.00 74.62 79 ASN A O 1
ATOM 603 N N . ALA A 1 80 ? 31.757 -5.649 -5.573 1.00 77.12 80 ALA A N 1
ATOM 604 C CA . ALA A 1 80 ? 32.930 -5.799 -6.417 1.00 77.12 80 ALA A CA 1
ATOM 605 C C . ALA A 1 80 ? 34.153 -6.190 -5.563 1.00 77.12 80 ALA A C 1
ATOM 607 O O . ALA A 1 80 ? 34.318 -5.645 -4.467 1.00 77.12 80 ALA A O 1
ATOM 608 N N . PRO A 1 81 ? 35.016 -7.102 -6.048 1.00 69.06 81 PRO A N 1
ATOM 609 C CA . PRO A 1 81 ? 36.294 -7.373 -5.404 1.00 69.06 81 PRO A CA 1
ATOM 610 C C . PRO A 1 81 ? 37.111 -6.078 -5.330 1.00 69.06 81 PRO A C 1
ATOM 612 O O . PRO A 1 81 ? 37.127 -5.286 -6.274 1.00 69.06 81 PRO A O 1
ATOM 615 N N . LEU A 1 82 ? 37.749 -5.850 -4.184 1.00 73.56 82 LEU A N 1
ATOM 616 C CA . L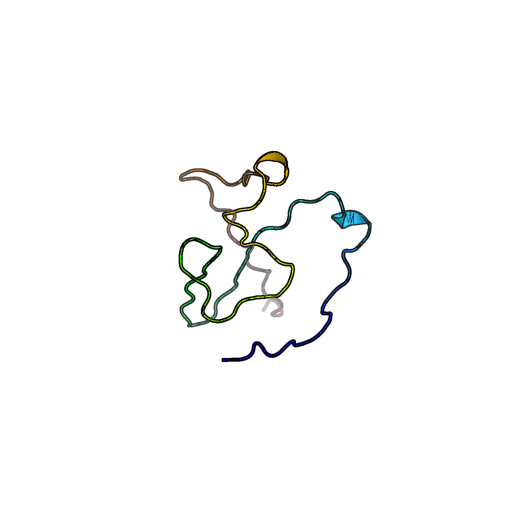EU A 1 82 ? 38.692 -4.749 -4.014 1.00 73.56 82 LEU A CA 1
ATOM 617 C C . LEU A 1 82 ? 39.901 -5.029 -4.918 1.00 73.56 82 LEU A C 1
ATOM 619 O O . LEU A 1 82 ? 40.443 -6.134 -4.871 1.00 73.56 82 LEU A O 1
ATOM 623 N N . ALA A 1 83 ? 40.245 -4.062 -5.770 1.00 63.94 83 ALA A N 1
ATOM 624 C CA . ALA A 1 83 ? 41.461 -4.091 -6.581 1.00 63.94 83 ALA A CA 1
ATOM 625 C C . ALA A 1 83 ? 42.699 -3.815 -5.721 1.00 63.94 83 ALA A C 1
ATOM 627 O O . ALA A 1 83 ? 42.569 -3.028 -4.753 1.00 63.94 83 ALA A O 1
#

Radius of gyration: 18.0 Å; chains: 1; bounding box: 57×32×32 Å

Sequence (83 aa):
MVRKDLGHAFDIPRPLQENAFFGHVCLKSCDVRANFGAEPFKTALNGAVSIDNAPKECLVQSQIKGIDANVTAKKRPSNAPLA

Organism: NCBI:txid392030

pLDDT: mean 84.27, std 13.71, range [54.0, 97.62]